Protein AF-A0A2K3JYM2-F1 (afdb_monomer_lite)

Sequence (148 aa):
MRKIATVHVLSTQRIEIMLKHMMESEVEIAMKAINVMFRTVLGKRFDGDDEENQRVRKSLRDLFDLTSSFVICDTLSYLRWLDLDGKEKEMKKTAKELDEFVSGLLDQHKHHRNFDGELDFMDILISTVDDHDLDGRDSETAIKATCL

Organism: Trifolium pratense (NCBI:txid57577)

Structure (mmCIF, N/CA/C/O backbone):
data_AF-A0A2K3JYM2-F1
#
_entry.id   AF-A0A2K3JYM2-F1
#
loop_
_atom_site.group_PDB
_atom_site.id
_atom_site.type_symbol
_atom_site.label_atom_id
_atom_site.label_alt_id
_atom_site.label_comp_id
_atom_site.label_asym_id
_atom_site.label_entity_id
_atom_site.label_seq_id
_atom_site.pdbx_PDB_ins_code
_atom_site.Cartn_x
_atom_site.Cartn_y
_atom_site.Cartn_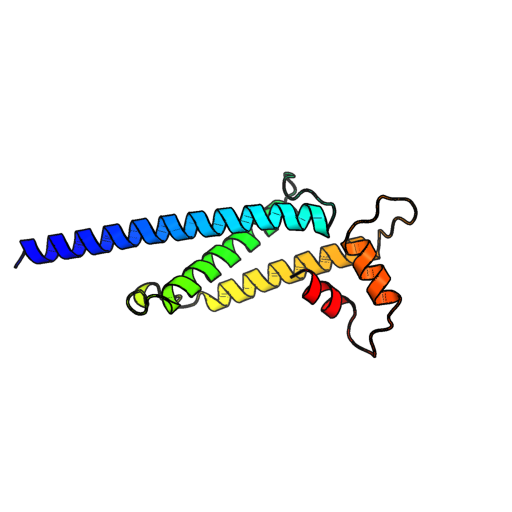z
_atom_site.occupancy
_atom_site.B_iso_or_equiv
_atom_site.auth_seq_id
_atom_site.auth_comp_id
_atom_site.auth_asym_id
_atom_site.auth_atom_id
_atom_site.pdbx_PDB_model_num
ATOM 1 N N . MET A 1 1 ? -27.674 -9.757 40.459 1.00 56.34 1 MET A N 1
ATOM 2 C CA . MET A 1 1 ? -27.714 -8.982 39.198 1.00 56.34 1 MET A CA 1
ATOM 3 C C . MET A 1 1 ? -26.488 -8.081 39.010 1.00 56.34 1 MET A C 1
ATOM 5 O O . MET A 1 1 ? -25.701 -8.390 38.131 1.00 56.34 1 MET A O 1
ATOM 9 N N . ARG A 1 2 ? -26.228 -7.052 39.841 1.00 60.25 2 ARG A N 1
ATOM 10 C CA . ARG A 1 2 ? -25.108 -6.096 39.612 1.00 60.25 2 ARG A CA 1
ATOM 11 C C . ARG A 1 2 ? -23.701 -6.717 39.498 1.00 60.25 2 ARG A C 1
ATOM 13 O O . ARG A 1 2 ? -22.950 -6.324 38.622 1.00 60.25 2 ARG A O 1
ATOM 20 N N . LYS A 1 3 ? -23.361 -7.719 40.320 1.00 58.84 3 LYS A N 1
ATOM 21 C CA . LYS A 1 3 ? -22.018 -8.341 40.316 1.00 58.84 3 LYS A CA 1
ATOM 22 C C . LYS A 1 3 ? -21.698 -9.143 39.043 1.00 58.84 3 LYS A C 1
ATOM 24 O O . LYS A 1 3 ? -20.543 -9.209 38.652 1.00 58.84 3 LYS A O 1
ATOM 29 N N . ILE A 1 4 ? -22.709 -9.728 38.398 1.00 63.47 4 ILE A N 1
ATOM 30 C CA . ILE A 1 4 ? -22.532 -10.551 37.188 1.00 63.47 4 ILE A CA 1
ATOM 31 C C . ILE A 1 4 ? -22.241 -9.655 35.976 1.00 63.47 4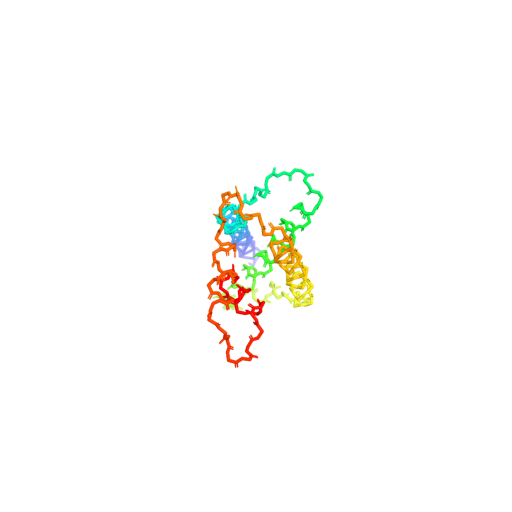 ILE A C 1
ATOM 33 O O . ILE A 1 4 ? -21.338 -9.950 35.201 1.00 63.47 4 ILE A O 1
ATOM 37 N N . ALA A 1 5 ? -22.933 -8.515 35.869 1.00 65.81 5 ALA A N 1
ATOM 38 C CA . ALA A 1 5 ? -22.690 -7.533 34.813 1.00 65.81 5 ALA A CA 1
ATOM 39 C C . ALA A 1 5 ? -21.262 -6.960 34.874 1.00 65.81 5 ALA A C 1
ATOM 41 O O . ALA A 1 5 ? -20.599 -6.860 33.848 1.00 65.81 5 ALA A O 1
ATOM 42 N N . THR A 1 6 ? -20.751 -6.650 36.071 1.00 64.19 6 THR A N 1
ATOM 43 C CA . THR A 1 6 ? -19.385 -6.122 36.235 1.00 64.19 6 THR A CA 1
ATOM 44 C C . THR A 1 6 ? -18.311 -7.128 35.813 1.00 64.19 6 THR A C 1
ATOM 46 O O . THR A 1 6 ? -17.336 -6.738 35.181 1.00 64.19 6 THR A O 1
ATOM 49 N N . VAL A 1 7 ? -18.489 -8.422 36.107 1.00 66.62 7 VAL A N 1
ATOM 50 C CA . VAL A 1 7 ? -17.544 -9.472 35.681 1.00 66.62 7 VAL A CA 1
ATOM 51 C C . VAL A 1 7 ? -17.528 -9.618 34.159 1.00 66.62 7 VAL A C 1
ATOM 53 O O . VAL A 1 7 ? -16.452 -9.690 33.575 1.00 66.62 7 VAL A O 1
ATOM 56 N N . HIS A 1 8 ? -18.700 -9.585 33.520 1.00 63.41 8 HIS A N 1
ATOM 57 C CA . HIS A 1 8 ? -18.815 -9.672 32.062 1.00 63.41 8 HIS A CA 1
ATOM 58 C C . HIS A 1 8 ? -18.159 -8.475 31.356 1.00 63.41 8 HIS A C 1
ATOM 60 O O . HIS A 1 8 ? -17.430 -8.647 30.382 1.00 63.41 8 HIS A O 1
ATOM 66 N N . VAL A 1 9 ? -18.360 -7.262 31.881 1.00 70.00 9 VAL A N 1
ATOM 67 C CA . VAL A 1 9 ? -17.729 -6.041 31.351 1.00 70.00 9 VAL A CA 1
ATOM 68 C C . VAL A 1 9 ? -16.204 -6.116 31.466 1.00 70.00 9 VAL A C 1
ATOM 70 O O . VAL A 1 9 ? -15.503 -5.836 30.498 1.00 70.00 9 VAL A O 1
ATOM 73 N N . LEU A 1 10 ? -15.680 -6.565 32.611 1.00 68.31 10 LEU A N 1
ATOM 74 C CA . LEU A 1 10 ? -14.235 -6.706 32.819 1.00 68.31 10 LEU A CA 1
ATOM 75 C C . LEU A 1 10 ? -13.604 -7.770 31.909 1.00 68.31 10 LEU A C 1
ATOM 77 O O . LEU A 1 10 ? -12.467 -7.593 31.473 1.00 68.31 10 LEU A O 1
ATOM 81 N N . SER A 1 11 ? -14.313 -8.864 31.603 1.00 72.75 11 SER A N 1
ATOM 82 C CA . SER A 1 11 ? -13.824 -9.861 30.644 1.00 72.75 11 SER A CA 1
ATOM 83 C C . SER A 1 11 ? -13.800 -9.325 29.216 1.00 72.75 11 SER A C 1
ATOM 85 O O . SER A 1 11 ? -12.806 -9.522 28.522 1.00 72.75 11 SER A O 1
ATOM 87 N N . THR A 1 12 ? -14.836 -8.596 28.795 1.00 71.50 12 THR A N 1
ATOM 88 C CA . THR A 1 12 ? -14.888 -8.008 27.450 1.00 71.50 12 THR A CA 1
ATOM 89 C C . THR A 1 12 ? -13.791 -6.963 27.264 1.00 71.50 12 THR A C 1
ATOM 91 O O . THR A 1 12 ? -13.067 -7.009 26.276 1.00 71.50 12 THR A O 1
ATOM 94 N N . GLN A 1 13 ? -13.584 -6.094 28.257 1.00 76.44 13 GLN A N 1
ATOM 95 C CA . GLN A 1 13 ? -12.553 -5.056 28.206 1.00 76.44 13 GLN A CA 1
ATOM 96 C C . GLN A 1 13 ? -11.130 -5.641 28.145 1.00 76.44 13 GLN A C 1
ATOM 98 O O . GLN A 1 13 ? -10.257 -5.102 27.472 1.00 76.44 13 GLN A O 1
ATOM 103 N N . ARG A 1 14 ? -10.880 -6.774 28.817 1.00 80.06 14 ARG A N 1
ATOM 104 C CA . ARG A 1 14 ? -9.590 -7.481 28.729 1.00 80.06 14 ARG A CA 1
ATOM 105 C C . ARG A 1 14 ? -9.345 -8.084 27.349 1.00 80.06 14 ARG A C 1
ATOM 107 O O . ARG A 1 14 ? -8.224 -8.006 26.858 1.00 80.06 14 ARG A O 1
ATOM 114 N N . ILE A 1 15 ? -10.377 -8.672 26.747 1.00 77.44 15 ILE A N 1
ATOM 115 C CA . ILE A 1 15 ? -10.301 -9.227 25.390 1.00 77.44 15 ILE A CA 1
ATOM 116 C C . ILE A 1 15 ? -10.018 -8.103 24.385 1.00 77.44 15 ILE A C 1
ATOM 118 O O . ILE A 1 15 ? -9.132 -8.249 23.553 1.00 77.44 15 ILE A O 1
ATOM 122 N N . GLU A 1 16 ? -10.689 -6.959 24.514 1.00 74.44 16 GLU A N 1
ATOM 123 C CA . GLU A 1 16 ? -10.483 -5.791 23.648 1.00 74.44 16 GLU A CA 1
ATOM 124 C C . GLU A 1 16 ? -9.048 -5.244 23.725 1.00 74.44 16 GLU A C 1
ATOM 126 O O . GLU A 1 16 ? -8.408 -5.031 22.696 1.00 74.44 16 GLU A O 1
ATOM 131 N N . ILE A 1 17 ? -8.498 -5.091 24.936 1.00 80.06 17 ILE A N 1
ATOM 132 C CA . ILE A 1 17 ? -7.110 -4.636 25.130 1.00 80.06 17 ILE A CA 1
ATOM 133 C C . ILE A 1 17 ? -6.112 -5.626 24.513 1.00 80.06 17 ILE A C 1
ATOM 135 O O . ILE A 1 17 ? -5.152 -5.210 23.865 1.00 80.06 17 ILE A O 1
ATOM 139 N N . MET A 1 18 ? -6.333 -6.930 24.698 1.00 81.75 18 MET A N 1
ATOM 140 C CA . MET A 1 18 ? -5.454 -7.965 24.154 1.00 81.75 18 MET A CA 1
ATOM 141 C C . MET A 1 18 ? -5.484 -7.986 22.622 1.00 81.75 18 MET A C 1
ATOM 143 O O . MET A 1 18 ? -4.431 -8.082 21.997 1.00 81.75 18 MET A O 1
ATOM 147 N N . LEU A 1 19 ? -6.668 -7.840 22.020 1.00 76.56 19 LEU A N 1
ATOM 148 C CA . LEU A 1 19 ? -6.827 -7.768 20.567 1.00 76.56 19 LEU A CA 1
ATOM 149 C C . LEU A 1 19 ? -6.164 -6.522 19.985 1.00 76.56 19 LEU A C 1
ATOM 151 O O . LEU A 1 19 ? -5.454 -6.629 18.992 1.00 76.56 19 LEU A O 1
ATOM 155 N N . LYS A 1 20 ? -6.321 -5.362 20.633 1.00 77.56 20 LYS A N 1
ATOM 156 C CA . LYS A 1 20 ? -5.663 -4.128 20.196 1.00 77.56 20 LYS A CA 1
ATOM 157 C C . LYS A 1 20 ? -4.139 -4.266 20.201 1.00 77.56 20 LYS A C 1
ATOM 159 O O . LYS A 1 20 ? -3.488 -3.915 19.225 1.00 77.56 20 LYS A O 1
ATOM 164 N N . HIS A 1 21 ? -3.576 -4.832 21.266 1.00 78.44 21 HIS A N 1
ATOM 165 C CA . HIS A 1 21 ? -2.134 -5.068 21.352 1.00 78.44 21 HIS A CA 1
ATOM 166 C C . HIS A 1 21 ? -1.651 -6.091 20.310 1.00 78.44 21 HIS A C 1
ATOM 168 O O . HIS A 1 21 ? -0.545 -5.978 19.781 1.00 78.44 21 HIS A O 1
ATOM 174 N N . MET A 1 22 ? -2.466 -7.106 20.012 1.00 78.12 22 MET A N 1
ATOM 175 C CA . MET A 1 22 ? -2.161 -8.091 18.977 1.00 78.12 22 MET A CA 1
ATOM 176 C C . MET A 1 22 ? -2.120 -7.429 17.593 1.00 78.12 22 MET A C 1
ATOM 178 O O . MET A 1 22 ? -1.116 -7.569 16.899 1.00 78.12 22 MET A O 1
ATOM 182 N N . MET A 1 23 ? -3.126 -6.614 17.257 1.00 80.00 23 MET A N 1
ATOM 183 C CA . MET A 1 23 ? -3.160 -5.820 16.021 1.00 80.00 23 MET A CA 1
ATOM 184 C C . MET A 1 23 ? -1.945 -4.907 15.880 1.00 80.00 23 MET A C 1
ATOM 186 O O . MET A 1 23 ? -1.270 -4.931 14.856 1.00 80.00 23 MET A O 1
ATOM 190 N N . GLU A 1 24 ? -1.633 -4.132 16.923 1.00 80.44 24 GLU A N 1
ATOM 191 C CA . GLU A 1 24 ? -0.482 -3.221 16.917 1.00 80.44 24 GLU A CA 1
ATOM 192 C C . GLU A 1 24 ? 0.825 -3.983 16.641 1.00 80.44 24 GLU A C 1
ATOM 194 O O . GLU A 1 24 ? 1.653 -3.533 15.846 1.00 80.44 24 GLU A O 1
ATOM 199 N N . SER A 1 25 ? 0.989 -5.174 17.230 1.00 82.38 25 SER A N 1
ATOM 200 C CA . SER A 1 25 ? 2.169 -6.009 16.995 1.00 82.38 25 SER A CA 1
ATOM 201 C C . SER A 1 25 ? 2.241 -6.591 15.577 1.00 82.38 25 SER A C 1
ATOM 203 O O . SER A 1 25 ? 3.325 -6.621 14.993 1.00 82.38 25 SER A O 1
ATOM 205 N N . GLU A 1 26 ? 1.113 -7.006 14.990 1.00 81.06 26 GLU A N 1
ATOM 206 C CA . GLU A 1 26 ? 1.055 -7.490 13.603 1.00 81.06 26 GLU A CA 1
ATOM 207 C C . GLU A 1 26 ? 1.425 -6.381 12.614 1.00 81.06 26 GLU A C 1
ATOM 209 O O . GLU A 1 26 ? 2.242 -6.590 11.713 1.00 81.06 26 GLU A O 1
ATOM 214 N N . VAL A 1 27 ? 0.893 -5.177 12.829 1.00 84.25 27 VAL A N 1
ATOM 215 C CA . VAL A 1 27 ? 1.176 -3.999 12.00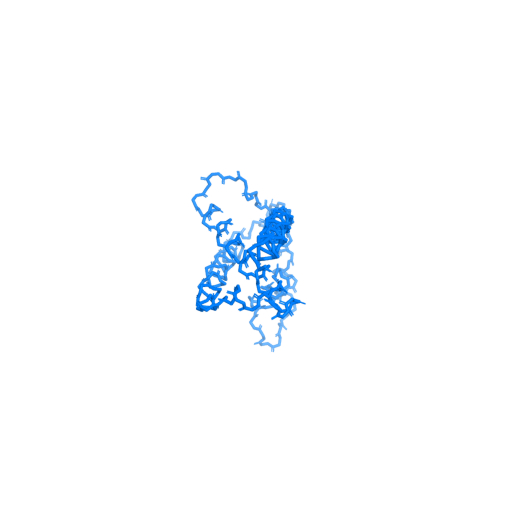1 1.00 84.25 27 VAL A CA 1
ATOM 216 C C . VAL A 1 27 ? 2.650 -3.608 12.102 1.00 84.25 27 VAL A C 1
ATOM 218 O O . VAL A 1 27 ? 3.284 -3.314 11.088 1.00 84.25 27 VAL A O 1
ATOM 221 N N . GLU A 1 28 ? 3.251 -3.646 13.295 1.00 85.25 28 GLU A N 1
ATOM 222 C CA . GLU A 1 28 ? 4.692 -3.411 13.438 1.00 85.25 28 GLU A CA 1
ATOM 223 C C . GLU A 1 28 ? 5.547 -4.430 12.677 1.00 85.25 28 GLU A C 1
ATOM 225 O O . GLU A 1 28 ? 6.550 -4.053 12.058 1.00 85.25 28 GLU A O 1
ATOM 230 N N . ILE A 1 29 ? 5.179 -5.714 12.730 1.00 86.44 29 ILE A N 1
ATOM 231 C CA . ILE A 1 29 ? 5.886 -6.779 12.010 1.00 86.44 29 ILE A CA 1
ATOM 232 C C . ILE A 1 29 ? 5.782 -6.544 10.498 1.00 86.44 29 ILE A C 1
ATOM 234 O O . ILE A 1 29 ? 6.807 -6.572 9.811 1.00 86.44 29 ILE A O 1
ATOM 238 N N . ALA A 1 30 ? 4.587 -6.235 9.988 1.00 85.38 30 ALA A N 1
ATOM 239 C CA . ALA A 1 30 ? 4.364 -5.933 8.575 1.00 85.38 30 ALA A CA 1
ATOM 240 C C . ALA A 1 30 ? 5.185 -4.720 8.104 1.00 85.38 30 ALA A C 1
ATOM 242 O O . ALA A 1 30 ? 5.877 -4.789 7.086 1.00 85.38 30 ALA A O 1
ATOM 243 N N . MET A 1 31 ? 5.210 -3.636 8.888 1.00 83.19 31 MET A N 1
ATOM 244 C CA . MET A 1 31 ? 6.002 -2.442 8.569 1.00 83.19 31 MET A CA 1
ATOM 245 C C . MET A 1 31 ? 7.510 -2.724 8.527 1.00 83.19 31 MET A C 1
ATOM 247 O O . MET A 1 31 ? 8.228 -2.159 7.699 1.00 83.19 31 MET A O 1
ATOM 251 N N . LYS A 1 32 ? 8.017 -3.611 9.394 1.00 85.56 32 LYS A N 1
ATOM 252 C CA . LYS A 1 32 ? 9.422 -4.049 9.353 1.00 85.56 32 LYS A CA 1
ATOM 253 C C . LYS A 1 32 ? 9.720 -4.870 8.099 1.00 85.56 32 LYS A C 1
ATOM 255 O O . LYS A 1 32 ? 10.739 -4.616 7.461 1.00 85.56 32 LYS A O 1
ATOM 260 N N . ALA A 1 33 ? 8.841 -5.803 7.731 1.00 85.44 33 ALA A N 1
ATOM 261 C CA . ALA A 1 33 ? 8.986 -6.603 6.514 1.00 85.44 33 ALA A CA 1
ATOM 262 C C . ALA A 1 33 ? 9.015 -5.715 5.261 1.00 85.44 33 ALA A C 1
ATOM 264 O O . ALA A 1 33 ? 9.892 -5.863 4.417 1.00 85.44 33 ALA A O 1
ATOM 265 N N . ILE A 1 34 ? 8.136 -4.717 5.199 1.00 81.31 34 ILE A N 1
ATOM 266 C CA . ILE A 1 34 ? 8.097 -3.721 4.126 1.00 81.31 34 ILE A CA 1
ATOM 267 C C . ILE A 1 34 ? 9.390 -2.931 4.024 1.00 81.31 34 ILE A C 1
ATOM 269 O O . ILE A 1 34 ? 9.925 -2.808 2.931 1.00 81.31 34 ILE A O 1
ATOM 273 N N . ASN A 1 35 ? 9.935 -2.432 5.136 1.00 80.88 35 ASN A N 1
ATOM 274 C CA . ASN A 1 35 ? 11.207 -1.706 5.086 1.00 80.88 35 ASN A CA 1
ATOM 275 C C . ASN A 1 35 ? 12.330 -2.569 4.477 1.00 80.88 35 ASN A C 1
ATOM 277 O O . ASN A 1 35 ? 13.190 -2.046 3.768 1.00 80.88 35 ASN A O 1
ATOM 281 N N . VAL A 1 36 ? 12.330 -3.882 4.750 1.00 82.56 36 VAL A N 1
ATOM 282 C CA . VAL A 1 36 ? 13.274 -4.828 4.136 1.00 82.56 36 VAL A CA 1
ATOM 283 C C . VAL A 1 36 ? 12.973 -5.003 2.649 1.00 82.56 36 VAL A C 1
ATOM 285 O O . VAL A 1 36 ? 13.887 -4.850 1.846 1.00 82.56 36 VAL A O 1
ATOM 288 N N . MET A 1 37 ? 11.712 -5.244 2.271 1.00 76.50 37 MET A N 1
ATOM 289 C CA . MET A 1 37 ? 11.309 -5.389 0.867 1.00 76.50 37 MET A CA 1
ATOM 290 C C . MET A 1 37 ? 11.660 -4.154 0.043 1.00 76.50 37 MET A C 1
ATOM 292 O O . MET A 1 37 ? 12.273 -4.297 -1.002 1.00 76.50 37 MET A O 1
ATOM 296 N N . PHE A 1 38 ? 11.375 -2.946 0.526 1.00 73.50 38 PHE A N 1
ATOM 297 C CA . PHE A 1 38 ? 11.745 -1.702 -0.152 1.00 73.50 38 PHE A CA 1
ATOM 298 C C . PHE A 1 38 ? 13.250 -1.604 -0.396 1.00 73.50 38 PHE A C 1
ATOM 300 O O . PHE A 1 38 ? 13.686 -1.246 -1.486 1.00 73.50 38 PHE A O 1
ATOM 307 N N . ARG A 1 39 ? 14.054 -1.985 0.599 1.00 74.44 39 ARG A N 1
ATOM 308 C CA . ARG A 1 39 ? 15.511 -1.968 0.479 1.00 74.44 39 ARG A CA 1
ATOM 309 C C . ARG A 1 39 ? 16.033 -3.010 -0.513 1.00 74.44 39 ARG A C 1
ATOM 311 O O . ARG A 1 39 ? 17.041 -2.756 -1.159 1.00 74.44 39 ARG A O 1
ATOM 318 N N . THR A 1 40 ? 15.385 -4.169 -0.603 1.00 71.12 40 THR A N 1
ATOM 319 C CA . THR A 1 40 ? 15.774 -5.252 -1.518 1.00 71.12 40 THR A CA 1
ATOM 320 C C . THR A 1 40 ? 15.262 -5.027 -2.940 1.00 71.12 40 THR A C 1
ATOM 322 O O . THR A 1 40 ? 15.987 -5.298 -3.889 1.00 71.12 40 THR A O 1
ATOM 325 N N . VAL A 1 41 ? 14.028 -4.543 -3.088 1.00 69.00 41 VAL A N 1
ATOM 326 C CA . VAL A 1 41 ? 13.342 -4.410 -4.377 1.00 69.00 41 VAL A CA 1
ATOM 327 C C . VAL A 1 41 ? 13.738 -3.123 -5.090 1.00 69.00 41 VAL A C 1
ATOM 329 O O . VAL A 1 41 ? 14.003 -3.159 -6.282 1.00 69.00 41 VAL A O 1
ATOM 332 N N . LEU A 1 42 ? 13.796 -2.004 -4.363 1.00 67.44 42 LEU A N 1
ATOM 333 C CA . LEU A 1 42 ? 13.937 -0.659 -4.938 1.00 67.44 42 LEU A CA 1
ATOM 334 C C . LEU A 1 42 ? 15.298 -0.016 -4.651 1.00 67.44 42 LEU A C 1
ATOM 336 O O . LEU A 1 42 ? 15.453 1.185 -4.852 1.00 67.44 42 LEU A O 1
ATOM 340 N N . GLY A 1 43 ? 16.212 -0.737 -3.988 1.00 64.69 43 GLY A N 1
ATOM 341 C CA . GLY A 1 43 ? 17.522 -0.226 -3.556 1.00 64.69 43 GLY A CA 1
ATOM 342 C C . GLY A 1 43 ? 17.484 0.949 -2.558 1.00 64.69 43 GLY A C 1
ATOM 343 O O . GLY A 1 43 ? 18.514 1.338 -2.001 1.00 64.69 43 GLY A O 1
ATOM 344 N N . LYS A 1 44 ? 16.305 1.520 -2.276 1.00 65.81 44 LYS A N 1
ATOM 345 C CA . LYS A 1 44 ? 16.113 2.727 -1.467 1.00 65.81 44 LYS A CA 1
ATOM 346 C C . LYS A 1 44 ? 15.859 2.392 -0.001 1.00 65.81 44 LYS A C 1
ATOM 348 O O . LYS A 1 44 ? 15.119 1.476 0.357 1.00 65.81 44 LYS A O 1
ATOM 353 N N . ARG A 1 45 ? 16.456 3.188 0.892 1.00 61.38 45 ARG A N 1
ATOM 354 C CA . ARG A 1 45 ? 16.170 3.116 2.330 1.00 61.38 45 ARG A CA 1
ATOM 355 C C . ARG A 1 45 ? 14.900 3.899 2.637 1.00 61.38 45 ARG A C 1
ATOM 357 O O . ARG A 1 45 ? 14.888 5.117 2.525 1.00 61.38 45 ARG A O 1
ATOM 364 N N . PHE A 1 46 ? 13.896 3.203 3.156 1.00 58.53 46 PHE A N 1
ATOM 365 C CA . PHE A 1 46 ? 12.649 3.782 3.670 1.00 58.53 46 PHE A CA 1
ATOM 366 C C . PHE A 1 46 ? 12.810 4.566 4.991 1.00 58.53 46 PHE A C 1
ATOM 368 O O . PHE A 1 46 ? 11.828 4.871 5.660 1.00 58.53 46 PHE A O 1
ATOM 375 N N . ASP A 1 47 ? 14.052 4.831 5.407 1.00 57.56 47 ASP A N 1
ATOM 376 C CA . ASP A 1 47 ? 14.416 5.386 6.717 1.00 57.56 47 ASP A CA 1
ATOM 377 C C . ASP A 1 47 ? 14.930 6.833 6.657 1.00 57.56 47 ASP A C 1
ATOM 379 O O . ASP A 1 47 ? 15.406 7.370 7.652 1.00 57.56 47 ASP A O 1
ATOM 383 N N . GLY A 1 48 ? 14.871 7.461 5.479 1.00 58.53 48 GLY A N 1
ATOM 384 C CA . GLY A 1 48 ? 15.172 8.884 5.327 1.00 58.53 48 GLY A CA 1
ATOM 385 C C . GLY A 1 48 ? 13.995 9.761 5.754 1.00 58.53 48 GLY A C 1
ATOM 386 O O . GLY A 1 48 ? 12.843 9.367 5.578 1.00 58.53 48 GLY A O 1
ATOM 387 N N . ASP A 1 49 ? 14.286 10.967 6.247 1.00 60.50 49 ASP A N 1
ATOM 388 C CA . ASP A 1 49 ? 13.300 12.003 6.613 1.00 60.50 49 ASP A CA 1
ATOM 389 C C . ASP A 1 49 ? 12.696 12.712 5.384 1.00 60.50 49 ASP A C 1
ATOM 391 O O . ASP A 1 49 ? 12.414 13.906 5.390 1.00 60.50 49 ASP A O 1
ATOM 395 N N . ASP A 1 50 ? 12.562 11.970 4.287 1.00 73.62 50 ASP A N 1
ATOM 396 C CA . ASP A 1 50 ? 11.967 12.458 3.053 1.00 73.62 50 ASP A CA 1
ATOM 397 C C . ASP A 1 50 ? 10.447 12.526 3.237 1.00 73.62 50 ASP A C 1
ATOM 399 O O . ASP A 1 50 ? 9.825 11.554 3.689 1.00 73.62 50 ASP A O 1
ATOM 403 N N . GLU A 1 51 ? 9.838 13.665 2.905 1.00 75.62 51 GLU A N 1
ATOM 404 C CA . GLU A 1 51 ? 8.396 13.884 3.074 1.00 75.62 51 GLU A CA 1
ATOM 405 C C . GLU A 1 51 ? 7.580 12.825 2.313 1.00 75.62 51 GLU A C 1
ATOM 407 O O . GLU A 1 51 ? 6.531 12.374 2.786 1.00 75.62 51 GLU A O 1
ATOM 412 N N . GLU A 1 52 ? 8.100 12.362 1.172 1.00 72.94 52 GLU A N 1
ATOM 413 C CA . GLU A 1 52 ? 7.504 11.293 0.373 1.00 72.94 52 GLU A CA 1
ATOM 414 C C . GLU A 1 52 ? 7.533 9.943 1.111 1.00 72.94 52 GLU A C 1
ATOM 416 O O . GLU A 1 52 ? 6.498 9.287 1.246 1.00 72.94 52 GLU A O 1
ATOM 421 N N . ASN A 1 53 ? 8.672 9.562 1.702 1.00 73.50 53 ASN A N 1
ATOM 422 C CA . ASN A 1 53 ? 8.795 8.318 2.471 1.00 73.50 53 ASN A CA 1
ATOM 423 C C . ASN A 1 53 ? 7.898 8.316 3.714 1.00 73.50 53 ASN A C 1
ATOM 425 O O . ASN A 1 53 ? 7.297 7.291 4.044 1.00 73.50 53 ASN A O 1
ATOM 429 N N . GLN A 1 54 ? 7.774 9.455 4.402 1.00 79.38 54 GLN A N 1
ATOM 430 C CA . GLN A 1 54 ? 6.876 9.593 5.552 1.00 79.38 54 GLN A CA 1
ATOM 431 C C . GLN A 1 54 ? 5.411 9.421 5.143 1.00 79.38 54 GLN A C 1
ATOM 433 O O . GLN A 1 54 ? 4.655 8.713 5.817 1.00 79.38 54 GLN A O 1
ATOM 438 N N . ARG A 1 55 ? 5.011 10.019 4.012 1.00 80.19 55 ARG A N 1
ATOM 439 C CA . ARG A 1 55 ? 3.657 9.868 3.472 1.00 80.19 55 ARG A CA 1
ATOM 440 C C . ARG A 1 55 ? 3.353 8.407 3.155 1.00 80.19 55 ARG A C 1
ATOM 442 O O . ARG A 1 55 ? 2.311 7.912 3.569 1.00 80.19 55 ARG A O 1
ATOM 449 N N . VAL A 1 56 ? 4.273 7.696 2.510 1.00 76.94 56 VAL A N 1
ATOM 450 C CA . VAL A 1 56 ? 4.044 6.293 2.139 1.00 76.94 56 VAL A CA 1
ATOM 451 C C . VAL A 1 56 ? 4.092 5.370 3.353 1.00 76.94 56 VAL A C 1
ATOM 453 O O . VAL A 1 56 ? 3.252 4.480 3.463 1.00 76.94 56 VAL A O 1
ATOM 456 N N . ARG A 1 57 ? 5.004 5.590 4.314 1.00 80.25 57 ARG A N 1
ATOM 457 C CA . ARG A 1 57 ? 4.996 4.869 5.604 1.00 80.25 57 ARG A CA 1
ATOM 458 C C . ARG A 1 57 ? 3.644 4.981 6.291 1.00 80.25 57 ARG A C 1
ATOM 460 O O . ARG A 1 57 ? 3.161 3.992 6.841 1.00 80.25 57 ARG A O 1
ATOM 467 N N . LYS A 1 58 ? 3.053 6.175 6.260 1.00 85.31 58 LYS A N 1
ATOM 468 C CA . LYS A 1 58 ? 1.726 6.421 6.809 1.00 85.31 58 LYS A CA 1
ATOM 469 C C . LYS A 1 58 ? 0.649 5.671 6.026 1.00 85.31 58 LYS A C 1
ATOM 471 O O . LYS A 1 58 ? -0.093 4.923 6.647 1.00 85.31 58 LYS A O 1
ATOM 476 N N . SER A 1 59 ? 0.611 5.786 4.698 1.00 83.06 59 SER A N 1
ATOM 477 C CA . SER A 1 59 ? -0.375 5.065 3.880 1.00 83.06 59 SER A CA 1
ATOM 478 C C . SER A 1 59 ? -0.254 3.541 4.057 1.00 83.06 59 SER A C 1
ATOM 480 O O . SER A 1 59 ? -1.256 2.858 4.225 1.00 83.06 59 SER A O 1
ATOM 482 N N . LEU A 1 60 ? 0.957 2.981 4.124 1.00 82.62 60 LEU A N 1
ATOM 483 C CA . LEU A 1 60 ? 1.151 1.552 4.396 1.00 82.62 60 LEU A CA 1
ATOM 484 C C . LEU A 1 60 ? 0.645 1.163 5.784 1.00 82.62 60 LEU A C 1
ATOM 486 O O . LEU A 1 60 ? -0.095 0.192 5.907 1.00 82.62 60 LEU A O 1
ATOM 490 N N . ARG A 1 61 ? 0.981 1.935 6.821 1.00 85.69 61 ARG A N 1
ATOM 491 C CA . ARG A 1 61 ? 0.468 1.693 8.173 1.00 85.69 61 ARG A CA 1
ATOM 492 C C . ARG A 1 61 ? -1.059 1.713 8.206 1.00 85.69 61 ARG A C 1
ATOM 494 O O . ARG A 1 61 ? -1.647 0.759 8.703 1.00 85.69 61 ARG A O 1
ATOM 501 N N . ASP A 1 62 ? -1.673 2.728 7.604 1.00 84.88 62 ASP A N 1
ATOM 502 C CA . ASP A 1 62 ? -3.128 2.849 7.519 1.00 84.88 62 ASP A CA 1
ATOM 503 C C . ASP A 1 62 ? -3.732 1.627 6.792 1.00 84.88 62 ASP A C 1
ATOM 505 O O . ASP A 1 62 ? -4.742 1.082 7.232 1.00 84.88 62 ASP A O 1
ATOM 509 N N . LEU A 1 63 ? -3.092 1.120 5.728 1.00 82.31 63 LEU A N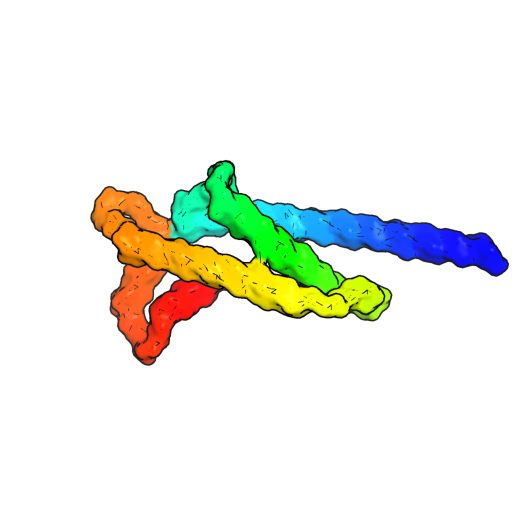 1
ATOM 510 C CA . LEU A 1 63 ? -3.537 -0.082 5.010 1.00 82.31 63 LEU A CA 1
ATOM 511 C C . LEU A 1 63 ? -3.490 -1.345 5.888 1.00 82.31 63 LEU A C 1
ATOM 513 O O . LEU A 1 63 ? -4.440 -2.133 5.872 1.00 82.31 63 LEU A O 1
ATOM 517 N N . PHE A 1 64 ? -2.416 -1.550 6.656 1.00 80.94 64 PHE A N 1
ATOM 518 C CA . PHE A 1 64 ? -2.291 -2.709 7.553 1.00 80.94 64 PHE A CA 1
ATOM 519 C C . PHE A 1 64 ? -3.197 -2.606 8.775 1.00 80.94 64 PHE A C 1
ATOM 521 O O . PHE A 1 64 ? -3.763 -3.618 9.186 1.00 80.94 64 PHE A O 1
ATOM 528 N N . ASP A 1 65 ? -3.398 -1.411 9.326 1.00 81.44 65 ASP A N 1
ATOM 529 C CA . ASP A 1 65 ? -4.357 -1.183 10.410 1.00 81.44 65 ASP A CA 1
ATOM 530 C C . ASP A 1 65 ? -5.786 -1.511 9.945 1.00 81.44 65 ASP A C 1
ATOM 532 O O . ASP A 1 65 ? -6.555 -2.167 10.652 1.00 81.44 65 ASP A O 1
ATOM 536 N N . LEU A 1 66 ? -6.138 -1.118 8.716 1.00 76.62 66 LEU A N 1
ATOM 537 C CA . LEU A 1 66 ? -7.429 -1.437 8.106 1.00 76.62 66 LEU A CA 1
ATOM 538 C C . LEU A 1 66 ? -7.583 -2.939 7.828 1.00 76.62 66 LEU A C 1
ATOM 540 O O . LEU A 1 66 ? -8.613 -3.524 8.165 1.00 76.62 66 LEU A O 1
ATOM 544 N N . THR A 1 67 ? -6.556 -3.572 7.258 1.00 75.00 67 THR A N 1
ATOM 545 C CA . THR A 1 67 ? -6.583 -4.994 6.879 1.00 75.00 67 THR A CA 1
ATOM 546 C C . THR A 1 67 ? -6.579 -5.912 8.102 1.00 75.00 67 THR A C 1
ATOM 548 O O . THR A 1 67 ? -7.363 -6.854 8.157 1.00 75.00 67 THR A O 1
ATOM 551 N N . SER A 1 68 ? -5.762 -5.626 9.119 1.00 73.31 68 SER A N 1
ATOM 552 C CA . SER A 1 68 ? -5.736 -6.399 10.373 1.00 73.31 68 SER A CA 1
ATOM 553 C C . SER A 1 68 ? -7.060 -6.280 11.131 1.00 73.31 68 SER A C 1
ATOM 555 O O . SER A 1 68 ? -7.614 -7.283 11.585 1.00 73.31 68 SER A O 1
ATOM 557 N N . SER A 1 69 ? -7.638 -5.073 11.180 1.00 70.56 69 SER A N 1
ATOM 558 C CA . SER A 1 69 ? -8.976 -4.851 11.733 1.00 70.56 69 SER A CA 1
ATOM 559 C C . SER A 1 69 ? -10.039 -5.661 10.985 1.00 70.56 69 SER A C 1
ATOM 561 O O . SER A 1 69 ? -10.944 -6.194 11.625 1.00 70.56 69 SER A O 1
ATOM 563 N N . PHE A 1 70 ? -9.934 -5.764 9.656 1.00 68.06 70 PHE A N 1
ATOM 564 C CA . PHE A 1 70 ? -10.843 -6.551 8.821 1.00 68.06 70 PHE A CA 1
ATOM 565 C C . PHE A 1 70 ? -10.725 -8.055 9.095 1.00 68.06 70 PHE A C 1
ATOM 567 O O . PHE A 1 70 ? -11.722 -8.703 9.413 1.00 68.06 70 PHE A O 1
ATOM 574 N N . VAL A 1 71 ? -9.504 -8.598 9.086 1.00 69.06 71 VAL A N 1
ATOM 575 C CA . VAL A 1 71 ? -9.236 -10.027 9.336 1.00 69.06 71 VAL A CA 1
ATOM 576 C C . VAL A 1 71 ? -9.743 -10.474 10.712 1.00 69.06 71 VAL A C 1
ATOM 578 O O . VAL A 1 71 ? -10.293 -11.570 10.851 1.00 69.06 71 VAL A O 1
ATOM 581 N N . ILE A 1 72 ? -9.613 -9.629 11.738 1.00 66.88 72 ILE A N 1
ATOM 582 C CA . ILE A 1 72 ? -10.088 -9.942 13.093 1.00 66.88 72 ILE A CA 1
ATOM 583 C C . ILE A 1 72 ? -11.619 -9.948 13.175 1.00 66.88 72 ILE A C 1
ATOM 585 O O . ILE A 1 72 ? -12.178 -10.807 13.863 1.00 66.88 72 ILE A O 1
ATOM 589 N N . CYS A 1 73 ? -12.299 -9.043 12.464 1.00 66.50 73 CYS A N 1
ATOM 590 C CA . CYS A 1 73 ? -13.764 -9.028 12.394 1.00 66.50 73 CYS A CA 1
ATOM 591 C C . CYS A 1 73 ? -14.313 -10.284 11.701 1.00 66.50 73 CYS A C 1
ATOM 593 O O . CYS A 1 73 ? -15.273 -10.879 12.194 1.00 66.50 73 CYS A O 1
ATOM 595 N N . ASP A 1 74 ? -13.669 -10.723 10.615 1.00 68.38 74 ASP A N 1
ATOM 596 C CA . ASP A 1 74 ? -14.036 -11.949 9.894 1.00 68.38 74 ASP A CA 1
ATOM 597 C C . ASP A 1 74 ? -13.781 -13.212 10.730 1.00 68.38 74 ASP A C 1
ATOM 599 O O . ASP A 1 74 ? -14.601 -14.132 10.754 1.00 68.38 74 ASP A O 1
ATOM 603 N N . THR A 1 75 ? -12.665 -13.250 11.467 1.00 68.94 75 THR A N 1
ATOM 604 C CA . THR A 1 75 ? -12.288 -14.407 12.298 1.00 68.94 75 THR A CA 1
ATOM 605 C C . THR A 1 75 ? -13.178 -14.544 13.537 1.00 68.94 75 THR A C 1
ATOM 607 O O . THR A 1 75 ? -13.468 -15.657 13.981 1.00 68.94 75 THR A O 1
ATOM 610 N N . LEU A 1 76 ? -13.630 -13.428 14.116 1.00 68.38 76 LEU A N 1
ATOM 611 C CA . LEU A 1 76 ? -14.417 -13.405 15.347 1.00 68.38 76 LEU A CA 1
ATOM 612 C C . LEU A 1 76 ? -15.756 -12.714 15.097 1.00 68.38 76 LEU A C 1
ATOM 614 O O . LEU A 1 76 ? -15.924 -11.527 15.355 1.00 68.38 76 LEU A O 1
ATOM 618 N N . SER A 1 77 ? -16.760 -13.487 14.678 1.00 63.28 77 SER A N 1
ATOM 619 C CA . SER A 1 77 ? -18.076 -12.973 14.261 1.00 63.28 77 SER A CA 1
ATOM 620 C C . SER A 1 77 ? -18.826 -12.173 15.344 1.00 63.28 77 SER A C 1
ATOM 622 O O . SER A 1 77 ? -19.740 -11.411 15.035 1.00 63.28 77 SER A O 1
ATOM 624 N N . TYR A 1 78 ? -18.455 -12.319 16.623 1.00 61.31 78 TYR A N 1
ATOM 625 C CA . TYR A 1 78 ? -18.989 -11.525 17.740 1.00 61.31 78 TYR A CA 1
ATOM 626 C C . TYR A 1 78 ? -18.336 -10.139 17.882 1.00 61.31 78 TYR A C 1
ATOM 628 O O . TYR A 1 78 ? -18.863 -9.292 18.601 1.00 61.31 78 TYR A O 1
ATOM 636 N N . LEU A 1 79 ? -17.213 -9.894 17.203 1.00 62.59 79 LEU A N 1
ATOM 637 C CA . LEU A 1 79 ? -16.560 -8.590 17.064 1.00 62.59 79 LEU A CA 1
ATOM 638 C C . LEU A 1 79 ? -17.069 -7.819 15.851 1.00 62.59 79 LEU A C 1
ATOM 640 O O . LEU A 1 79 ? -16.516 -6.790 15.506 1.00 62.59 79 LEU A O 1
ATOM 644 N N . ARG A 1 80 ? -18.175 -8.238 15.241 1.00 61.00 80 ARG A N 1
ATOM 645 C CA . ARG A 1 80 ? -18.820 -7.471 14.177 1.00 61.00 80 ARG A CA 1
ATOM 646 C C . ARG A 1 80 ? -19.276 -6.071 14.623 1.00 61.00 80 ARG A C 1
ATOM 648 O O . ARG A 1 80 ? -19.576 -5.249 13.789 1.00 61.00 80 ARG A O 1
ATOM 655 N N . TRP A 1 81 ? -19.299 -5.735 15.917 1.00 59.28 81 TRP A N 1
ATOM 656 C CA . TRP A 1 81 ? -19.497 -4.343 16.372 1.00 59.28 81 TRP A CA 1
ATOM 657 C C . TRP A 1 81 ? -18.262 -3.447 16.169 1.00 59.28 81 TRP A C 1
ATOM 659 O O . TRP A 1 81 ? -18.388 -2.227 16.167 1.00 59.28 81 TRP A O 1
ATOM 669 N N . LEU A 1 82 ? -17.086 -4.054 15.988 1.00 59.66 82 LEU A N 1
ATOM 670 C CA . LEU A 1 82 ? -15.898 -3.417 15.428 1.00 59.66 82 LEU A CA 1
ATOM 671 C C . LEU A 1 82 ? -16.061 -3.196 13.908 1.00 59.66 82 LEU A C 1
ATOM 673 O O . LEU A 1 82 ? -15.102 -2.719 13.302 1.00 59.66 82 LEU A O 1
ATOM 677 N N . ASP A 1 83 ? -17.239 -3.516 13.318 1.00 54.62 83 ASP A N 1
ATOM 678 C CA . ASP A 1 83 ? -17.667 -3.185 11.944 1.00 54.62 83 ASP A CA 1
ATOM 679 C C . ASP A 1 83 ? -17.212 -1.762 11.620 1.00 54.62 83 ASP A C 1
ATOM 681 O O . ASP A 1 83 ? -17.802 -0.770 12.046 1.00 54.62 83 ASP A O 1
ATOM 685 N N . LEU A 1 84 ? -16.049 -1.677 10.980 1.00 58.00 84 LEU A N 1
ATOM 686 C CA . LEU A 1 84 ? -15.746 -1.234 9.618 1.00 58.00 84 LEU A CA 1
ATOM 687 C C . LEU A 1 84 ? -16.850 -0.508 8.827 1.00 58.00 84 LEU A C 1
ATOM 689 O O . LEU A 1 84 ? -16.819 -0.515 7.597 1.00 58.00 84 LEU A O 1
ATOM 693 N N . ASP A 1 85 ? -17.786 0.163 9.489 1.00 50.97 85 ASP A N 1
ATOM 694 C CA . ASP A 1 85 ? -18.835 0.951 8.859 1.00 50.97 85 ASP A CA 1
ATOM 695 C C . ASP A 1 85 ? -18.195 2.171 8.173 1.00 50.97 85 ASP A C 1
ATOM 697 O O . ASP A 1 85 ? -17.865 3.182 8.794 1.00 50.97 85 ASP A O 1
ATOM 701 N N . GLY A 1 86 ? -17.908 2.028 6.876 1.00 61.69 86 GLY A N 1
ATOM 702 C CA . GLY A 1 86 ? -17.334 3.072 6.021 1.00 61.69 86 GLY A CA 1
ATOM 703 C C . GLY A 1 86 ? -15.820 3.012 5.783 1.00 61.69 86 GLY A C 1
ATOM 704 O O . GLY A 1 86 ? -15.303 3.832 5.017 1.00 61.69 86 GLY A O 1
ATOM 705 N N . LYS A 1 87 ? -15.100 2.033 6.348 1.00 68.38 87 LYS A N 1
ATOM 706 C CA . LYS A 1 87 ? -13.636 1.927 6.177 1.00 68.38 87 LYS A CA 1
ATOM 707 C C . LYS A 1 87 ? -13.195 1.471 4.784 1.00 68.38 87 LYS A C 1
ATOM 709 O O . LYS A 1 87 ? -12.055 1.705 4.397 1.00 68.38 87 LYS A O 1
ATOM 714 N N . GLU A 1 88 ? -14.103 0.914 3.982 1.00 68.88 88 GLU A N 1
ATOM 715 C CA . GLU A 1 88 ? -13.839 0.546 2.583 1.00 68.88 88 GLU A CA 1
ATOM 716 C C . GLU A 1 88 ? -13.373 1.753 1.748 1.00 68.88 88 GLU A C 1
ATOM 718 O O . GLU A 1 88 ? -12.490 1.640 0.896 1.00 68.88 88 GLU A O 1
ATOM 723 N N . LYS A 1 89 ? -13.938 2.939 2.010 1.00 75.88 89 LYS A N 1
ATOM 724 C CA . LYS A 1 89 ? -13.548 4.170 1.315 1.00 75.88 89 LYS A CA 1
ATOM 725 C C . LYS A 1 89 ? -12.132 4.602 1.691 1.00 75.88 89 LYS A C 1
ATOM 727 O O . LYS A 1 89 ? -11.393 5.055 0.819 1.00 75.88 89 LYS A O 1
ATOM 732 N N . GLU A 1 90 ? -11.760 4.455 2.961 1.00 77.38 90 GLU A N 1
ATOM 733 C CA . GLU A 1 90 ? -10.393 4.712 3.416 1.00 77.38 9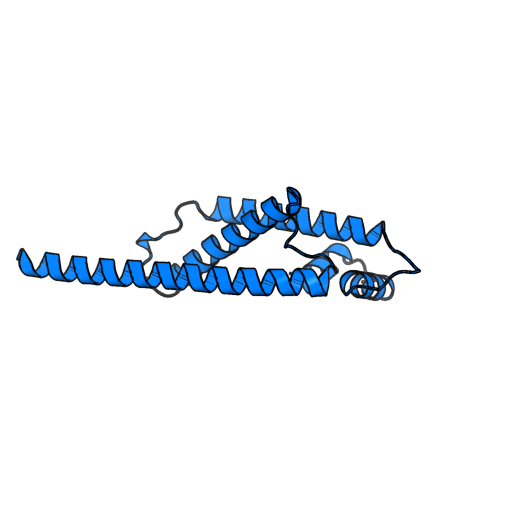0 GLU A CA 1
ATOM 734 C C . GLU A 1 90 ? -9.424 3.685 2.835 1.00 77.38 90 GLU A C 1
ATOM 736 O O . GLU A 1 90 ? -8.425 4.091 2.258 1.00 77.38 90 GLU A O 1
ATOM 741 N N . MET A 1 91 ? -9.768 2.392 2.831 1.00 73.94 91 MET A N 1
ATOM 742 C CA . MET A 1 91 ? -8.944 1.353 2.197 1.00 73.94 91 MET A CA 1
ATOM 743 C C . MET A 1 91 ? -8.689 1.648 0.720 1.00 73.94 91 MET A C 1
ATOM 745 O O . MET A 1 91 ? -7.547 1.607 0.274 1.00 73.94 91 MET A O 1
ATOM 749 N N . LYS A 1 92 ? -9.733 2.001 -0.040 1.00 78.75 92 LYS A N 1
ATOM 750 C CA . LYS A 1 92 ? -9.602 2.363 -1.460 1.00 78.75 92 LYS A CA 1
ATOM 751 C C . LYS A 1 92 ? -8.724 3.594 -1.663 1.00 78.75 92 LYS A C 1
ATOM 753 O O . LYS A 1 92 ? -7.929 3.625 -2.597 1.00 78.75 92 LYS A O 1
ATOM 758 N N . LYS A 1 93 ? -8.859 4.606 -0.801 1.00 83.62 93 LYS A N 1
ATOM 759 C CA . LYS A 1 93 ? -8.020 5.807 -0.854 1.00 83.62 93 LYS A CA 1
ATOM 760 C C . LYS A 1 93 ? -6.555 5.454 -0.591 1.00 83.62 93 LYS A C 1
ATOM 762 O O . LYS A 1 93 ? -5.695 5.841 -1.373 1.00 83.62 93 LYS A O 1
ATOM 767 N N . THR A 1 94 ? -6.292 4.696 0.465 1.00 78.75 94 THR A N 1
ATOM 768 C CA . THR A 1 94 ? -4.945 4.295 0.868 1.00 78.75 94 THR A CA 1
ATOM 769 C C . THR A 1 94 ? -4.286 3.384 -0.169 1.00 78.75 94 THR A C 1
ATOM 771 O O . THR A 1 94 ? -3.120 3.577 -0.502 1.00 78.75 94 THR A O 1
ATOM 774 N N . ALA A 1 95 ? -5.039 2.449 -0.754 1.00 76.12 95 ALA A N 1
ATOM 775 C CA . ALA A 1 95 ? -4.564 1.611 -1.853 1.00 76.12 95 ALA A CA 1
ATOM 776 C C . ALA A 1 95 ? -4.206 2.441 -3.097 1.00 76.12 95 ALA A C 1
ATOM 778 O O . ALA A 1 95 ? -3.186 2.182 -3.727 1.00 76.12 95 ALA A O 1
ATOM 779 N N . LYS A 1 96 ? -4.998 3.475 -3.422 1.00 83.19 96 LYS A N 1
ATOM 780 C CA . LYS A 1 96 ? -4.698 4.389 -4.536 1.00 83.19 96 LYS A CA 1
ATOM 781 C C . LYS A 1 96 ? -3.426 5.201 -4.290 1.00 83.19 96 LYS A C 1
ATOM 783 O O . LYS A 1 96 ? -2.627 5.352 -5.203 1.00 83.19 96 LYS A O 1
ATOM 788 N N . GLU A 1 97 ? -3.228 5.708 -3.073 1.00 81.81 97 GLU A N 1
ATOM 789 C CA . GLU A 1 97 ? -2.000 6.434 -2.714 1.00 81.81 97 GLU A CA 1
ATOM 790 C C . GLU A 1 97 ? -0.754 5.543 -2.834 1.00 81.81 97 GLU A C 1
ATOM 792 O O . GLU A 1 97 ? 0.293 6.011 -3.278 1.00 81.81 97 GLU A O 1
ATOM 797 N N . LEU A 1 98 ? -0.873 4.259 -2.479 1.00 76.44 98 LEU A N 1
ATOM 798 C CA . LEU A 1 98 ? 0.212 3.294 -2.641 1.00 76.44 98 LEU A CA 1
ATOM 799 C C . LEU A 1 98 ? 0.483 2.966 -4.118 1.00 76.44 98 LEU A C 1
ATOM 801 O O . LEU A 1 98 ? 1.643 2.934 -4.520 1.00 76.44 98 LEU A O 1
ATOM 805 N N . ASP A 1 99 ? -0.561 2.760 -4.926 1.00 81.06 99 ASP A N 1
ATOM 806 C CA . ASP A 1 99 ? -0.420 2.507 -6.368 1.00 81.06 99 ASP A CA 1
ATOM 807 C C . ASP A 1 99 ? 0.233 3.696 -7.092 1.00 81.06 99 ASP A C 1
ATOM 809 O O . ASP A 1 99 ? 1.167 3.506 -7.872 1.00 81.06 99 ASP A O 1
ATOM 813 N N . GLU A 1 100 ? -0.169 4.933 -6.777 1.00 82.88 100 GLU A N 1
ATOM 814 C CA . GLU A 1 100 ? 0.461 6.152 -7.312 1.00 82.88 100 GLU A CA 1
ATOM 815 C C . GLU A 1 100 ? 1.954 6.216 -6.966 1.00 82.88 100 GLU A C 1
ATOM 817 O O . GLU A 1 100 ? 2.781 6.524 -7.825 1.00 82.88 100 GLU A O 1
ATOM 822 N N . PHE A 1 101 ? 2.317 5.878 -5.728 1.00 76.94 101 PHE A N 1
ATOM 823 C CA . PHE A 1 101 ? 3.710 5.874 -5.295 1.00 76.94 101 PHE A CA 1
ATOM 824 C C . PHE A 1 101 ? 4.552 4.805 -6.003 1.00 76.94 101 PHE A C 1
ATOM 826 O O . PHE A 1 101 ? 5.648 5.096 -6.481 1.00 76.94 101 PHE A O 1
ATOM 833 N N . VAL A 1 102 ? 4.039 3.578 -6.122 1.00 73.94 102 VAL A N 1
ATOM 834 C CA . VAL A 1 102 ? 4.737 2.495 -6.836 1.00 73.94 102 VAL A CA 1
ATOM 835 C C . VAL A 1 102 ? 4.883 2.830 -8.322 1.00 73.94 102 VAL A C 1
ATOM 837 O O . VAL A 1 102 ? 5.936 2.575 -8.901 1.00 73.94 102 VAL A O 1
ATOM 840 N N . SER A 1 103 ? 3.875 3.469 -8.923 1.00 78.81 103 SER A N 1
ATOM 841 C CA . SER A 1 103 ? 3.950 3.989 -10.297 1.00 78.81 103 SER A CA 1
ATOM 842 C C . SER A 1 103 ? 5.071 5.020 -10.446 1.00 78.81 103 SER A C 1
ATOM 844 O O . SER A 1 103 ? 5.908 4.899 -11.335 1.00 78.81 103 SER A O 1
ATOM 846 N N . GLY A 1 104 ? 5.149 5.993 -9.531 1.00 75.38 104 GLY A N 1
ATOM 847 C CA . GLY A 1 104 ? 6.207 7.006 -9.541 1.00 75.38 104 GLY A CA 1
ATOM 848 C C . GLY A 1 104 ? 7.610 6.413 -9.374 1.00 75.38 104 GLY A C 1
ATOM 849 O O . GLY A 1 104 ? 8.554 6.848 -10.034 1.00 75.38 104 GLY A O 1
ATOM 850 N N . LEU A 1 105 ? 7.755 5.380 -8.542 1.00 72.00 105 LEU A N 1
ATOM 851 C CA . LEU A 1 105 ? 9.015 4.649 -8.397 1.00 72.00 105 LEU A CA 1
ATOM 852 C C . LEU A 1 105 ? 9.403 3.882 -9.664 1.00 72.00 105 LEU A C 1
ATOM 854 O O . LEU A 1 105 ? 10.580 3.881 -10.030 1.00 72.00 105 LEU A O 1
ATOM 858 N N . LEU A 1 106 ? 8.435 3.252 -10.333 1.00 71.31 106 LEU A N 1
ATOM 859 C CA . LEU A 1 106 ? 8.653 2.554 -11.601 1.00 71.31 106 LEU A CA 1
ATOM 860 C C . LEU A 1 106 ? 9.092 3.516 -12.702 1.00 71.31 106 LEU A C 1
ATOM 862 O O . LEU A 1 106 ? 10.055 3.229 -13.413 1.00 71.31 106 LEU A O 1
ATOM 866 N N . ASP A 1 107 ? 8.444 4.674 -12.806 1.00 74.75 107 ASP A N 1
ATOM 867 C CA . ASP A 1 107 ? 8.825 5.714 -13.761 1.00 74.75 107 ASP A CA 1
ATOM 868 C C . ASP A 1 107 ? 10.231 6.251 -13.480 1.00 74.75 107 ASP A C 1
ATOM 870 O O . ASP A 1 107 ? 11.026 6.424 -14.407 1.00 74.75 107 ASP A O 1
ATOM 874 N N . GLN A 1 108 ? 10.589 6.444 -12.203 1.00 69.38 108 GLN A N 1
ATOM 875 C CA . GLN A 1 108 ? 11.948 6.830 -11.821 1.00 69.38 108 GLN A CA 1
ATOM 876 C C . GLN A 1 108 ? 12.992 5.798 -12.271 1.00 69.38 108 GLN A C 1
ATOM 878 O O . GLN A 1 108 ? 14.009 6.212 -12.826 1.00 69.38 108 GLN A O 1
ATOM 883 N N . HIS A 1 109 ? 12.746 4.494 -12.092 1.00 69.25 109 HIS A N 1
ATOM 884 C CA . HIS A 1 109 ? 13.673 3.434 -12.524 1.00 69.25 109 HIS A CA 1
ATOM 885 C C . HIS A 1 109 ? 13.745 3.307 -14.049 1.00 69.25 109 HIS A C 1
ATOM 887 O O . HIS A 1 109 ? 14.832 3.188 -14.610 1.00 69.25 109 HIS A O 1
ATOM 893 N N . LYS A 1 110 ? 12.613 3.428 -14.758 1.00 67.56 110 LYS A N 1
ATOM 894 C CA . LYS A 1 110 ? 12.595 3.441 -16.231 1.00 67.56 110 LYS A CA 1
ATOM 895 C C . LYS A 1 110 ? 13.405 4.609 -16.809 1.00 67.56 110 LYS A C 1
ATOM 897 O O . LYS A 1 110 ? 14.052 4.441 -17.842 1.00 67.56 110 LYS A O 1
ATOM 902 N N . HIS A 1 111 ? 13.379 5.783 -16.168 1.00 62.53 111 HIS A N 1
ATOM 903 C CA . HIS A 1 111 ? 14.074 6.984 -16.651 1.00 62.53 111 HIS A CA 1
ATOM 904 C C . HIS A 1 111 ? 15.535 7.097 -16.182 1.00 62.53 111 HIS A C 1
ATOM 906 O O . HIS A 1 111 ? 16.356 7.667 -16.896 1.00 62.53 111 HIS A O 1
ATOM 912 N N . HIS A 1 112 ? 15.876 6.530 -15.020 1.00 58.75 112 HIS A N 1
ATOM 913 C CA . HIS A 1 112 ? 17.235 6.487 -14.467 1.00 58.75 112 HIS A CA 1
ATOM 914 C C . HIS A 1 112 ? 17.916 5.127 -14.659 1.00 58.75 112 HIS A C 1
ATOM 916 O O . HIS A 1 112 ? 18.683 4.720 -13.790 1.00 58.75 112 HIS A O 1
ATOM 922 N N . ARG A 1 113 ? 17.693 4.438 -15.791 1.00 58.81 113 ARG A N 1
ATOM 923 C CA . ARG A 1 113 ? 18.508 3.273 -16.183 1.00 58.81 113 ARG A CA 1
ATOM 924 C C . ARG A 1 113 ? 19.984 3.684 -16.244 1.00 58.81 113 ARG A C 1
ATOM 926 O O . ARG A 1 113 ? 20.494 4.119 -17.277 1.00 58.81 113 ARG A O 1
ATOM 933 N N . ASN A 1 114 ? 20.672 3.576 -15.115 1.00 52.25 114 ASN A N 1
ATOM 934 C CA . ASN A 1 114 ? 22.095 3.802 -15.011 1.00 52.25 114 ASN A CA 1
ATOM 935 C C . ASN A 1 114 ? 22.752 2.529 -15.522 1.00 52.25 114 ASN A C 1
ATOM 937 O O . ASN A 1 114 ? 22.943 1.574 -14.779 1.00 52.25 114 ASN A O 1
ATOM 941 N N . PHE A 1 115 ? 23.121 2.531 -16.800 1.00 53.00 115 PHE A N 1
ATOM 942 C CA . PHE A 1 115 ? 23.858 1.441 -17.447 1.00 53.00 115 PHE A CA 1
ATOM 943 C C . PHE A 1 115 ? 25.243 1.152 -16.817 1.00 53.00 115 PHE A C 1
ATOM 945 O O . PHE A 1 115 ? 25.945 0.271 -17.301 1.00 53.00 115 PHE A O 1
ATOM 952 N N . ASP A 1 116 ? 25.634 1.873 -15.758 1.00 54.59 116 ASP A N 1
ATOM 953 C CA . ASP A 1 116 ? 26.952 1.818 -15.105 1.00 54.59 116 ASP A CA 1
ATOM 954 C C . ASP A 1 116 ? 26.862 1.687 -13.559 1.00 54.59 116 ASP A C 1
ATOM 956 O O . ASP A 1 116 ? 27.865 1.809 -12.859 1.00 54.59 116 ASP A O 1
ATOM 960 N N . GLY A 1 117 ? 25.655 1.481 -13.001 1.00 55.97 117 GLY A N 1
ATOM 961 C CA . GLY A 1 117 ? 25.392 1.384 -11.553 1.00 55.97 117 GLY A CA 1
ATOM 962 C C . GLY A 1 117 ? 25.097 -0.038 -11.046 1.00 55.97 117 GLY A C 1
ATOM 963 O O . GLY A 1 117 ? 24.929 -0.971 -11.827 1.00 55.97 117 GLY A O 1
ATOM 964 N N . GLU A 1 118 ? 25.033 -0.206 -9.720 1.00 57.88 118 GLU A N 1
ATOM 965 C CA . GLU A 1 118 ? 24.623 -1.461 -9.068 1.00 57.88 118 GLU A CA 1
ATOM 966 C C . GLU A 1 118 ? 23.135 -1.724 -9.368 1.00 57.88 118 GLU A C 1
ATOM 968 O O . GLU A 1 118 ? 22.277 -0.983 -8.895 1.00 57.88 118 GLU A O 1
ATOM 973 N N . LEU A 1 119 ? 22.854 -2.739 -10.196 1.00 62.31 119 LEU A N 1
ATOM 974 C CA . LEU A 1 119 ? 21.499 -3.144 -10.590 1.00 62.31 119 LEU A CA 1
ATOM 975 C C . LEU A 1 119 ? 20.692 -3.568 -9.362 1.00 62.31 119 LEU A C 1
ATOM 977 O O . LEU A 1 119 ? 21.107 -4.479 -8.637 1.00 62.31 119 LEU A O 1
ATOM 981 N N . ASP A 1 120 ? 19.520 -2.972 -9.167 1.00 69.38 120 ASP A N 1
ATOM 982 C CA . ASP A 1 120 ? 18.567 -3.463 -8.179 1.00 69.38 120 ASP A CA 1
ATOM 983 C C . ASP A 1 120 ? 17.561 -4.457 -8.782 1.00 69.38 120 ASP A C 1
ATOM 985 O O . ASP A 1 120 ? 17.557 -4.771 -9.977 1.00 69.38 120 ASP A O 1
ATOM 989 N N . PHE A 1 121 ? 16.732 -5.050 -7.922 1.00 71.69 121 PHE A N 1
ATOM 990 C CA . PHE A 1 121 ? 15.760 -6.051 -8.352 1.00 71.69 121 PHE A CA 1
ATOM 991 C C . PHE A 1 121 ? 14.724 -5.463 -9.323 1.00 71.69 121 PHE A C 1
ATOM 993 O O . PHE A 1 121 ? 14.262 -6.180 -10.210 1.00 71.69 121 PHE A O 1
ATOM 1000 N N . MET A 1 122 ? 14.375 -4.179 -9.183 1.00 74.00 122 MET A N 1
ATOM 1001 C CA . MET A 1 122 ? 13.467 -3.482 -10.090 1.00 74.00 122 MET A CA 1
ATOM 1002 C C . MET A 1 122 ? 14.093 -3.357 -11.486 1.00 74.00 122 MET A C 1
ATOM 1004 O O . MET A 1 122 ? 13.425 -3.676 -12.468 1.00 74.00 122 MET A O 1
ATOM 1008 N N . ASP A 1 123 ? 15.378 -3.009 -11.588 1.00 72.75 123 ASP A N 1
ATOM 1009 C CA . ASP A 1 123 ? 16.106 -2.952 -12.863 1.00 72.75 123 ASP A CA 1
ATOM 1010 C C . ASP A 1 123 ? 16.149 -4.315 -13.570 1.00 72.75 123 ASP A C 1
ATOM 1012 O O . ASP A 1 123 ? 15.905 -4.412 -14.780 1.00 72.75 123 ASP A O 1
ATOM 1016 N N . ILE A 1 124 ? 16.414 -5.385 -12.811 1.00 76.06 124 ILE A N 1
ATOM 1017 C CA . ILE A 1 124 ? 16.424 -6.764 -13.324 1.00 76.06 124 ILE A CA 1
ATOM 1018 C C . ILE A 1 124 ? 15.030 -7.160 -13.817 1.00 76.06 124 ILE A C 1
ATOM 1020 O O . ILE A 1 124 ? 14.897 -7.753 -14.892 1.00 76.06 124 ILE A O 1
ATOM 1024 N N . LEU A 1 125 ? 13.988 -6.831 -13.053 1.00 75.94 125 LEU A N 1
ATOM 1025 C CA . LEU A 1 125 ? 12.613 -7.183 -13.383 1.00 75.94 125 LEU A CA 1
ATOM 1026 C C . LEU A 1 125 ? 12.127 -6.436 -14.635 1.00 75.94 125 LEU A C 1
ATOM 1028 O O . LEU A 1 125 ? 11.552 -7.063 -15.520 1.00 75.94 125 LEU A O 1
ATOM 1032 N N . ILE A 1 126 ? 12.429 -5.136 -14.760 1.00 73.62 126 ILE A N 1
ATOM 1033 C CA . ILE A 1 126 ? 12.127 -4.350 -15.967 1.00 73.62 126 ILE A CA 1
ATOM 1034 C C . ILE A 1 126 ? 12.891 -4.917 -17.175 1.00 73.62 126 ILE A C 1
ATOM 1036 O O . ILE A 1 126 ? 12.298 -5.105 -18.229 1.00 73.62 126 ILE A O 1
ATOM 1040 N N . SER A 1 127 ? 14.187 -5.225 -17.035 1.00 75.12 127 SER A N 1
ATOM 1041 C CA . SER A 1 127 ? 14.997 -5.828 -18.110 1.00 75.12 127 SER A CA 1
ATOM 1042 C C . SER A 1 127 ? 14.428 -7.169 -18.592 1.00 75.12 127 SER A C 1
ATOM 1044 O O . SER A 1 127 ? 14.291 -7.403 -19.789 1.00 75.12 127 SER A O 1
ATOM 1046 N N . THR A 1 128 ? 14.030 -8.031 -17.654 1.00 76.44 128 THR A N 1
ATOM 1047 C CA . THR A 1 128 ? 13.471 -9.357 -17.961 1.00 76.44 128 THR A CA 1
ATOM 1048 C C . THR A 1 128 ? 12.118 -9.254 -18.669 1.00 76.44 128 THR A C 1
ATOM 1050 O O . THR A 1 128 ? 11.821 -10.041 -19.565 1.00 76.44 128 THR A O 1
ATOM 1053 N N . VAL A 1 129 ? 11.289 -8.289 -18.266 1.00 74.31 129 VAL A N 1
ATOM 1054 C CA . VAL A 1 129 ? 9.977 -8.040 -18.874 1.00 74.31 129 VAL A CA 1
ATOM 1055 C C . VAL A 1 129 ? 10.099 -7.365 -20.246 1.00 74.31 129 VAL A C 1
ATOM 1057 O O . VAL A 1 129 ? 9.294 -7.661 -21.119 1.00 74.31 129 VAL A O 1
ATOM 1060 N N . ASP A 1 130 ? 11.100 -6.508 -20.463 1.00 70.44 130 ASP A N 1
ATOM 1061 C CA . ASP A 1 130 ? 11.385 -5.928 -21.786 1.00 70.44 130 ASP A CA 1
ATOM 1062 C C . ASP A 1 130 ? 11.897 -6.990 -22.782 1.00 70.44 130 ASP A C 1
ATOM 1064 O O . ASP A 1 130 ? 11.571 -6.924 -23.966 1.00 70.44 130 ASP A O 1
ATOM 1068 N N . ASP A 1 131 ? 12.695 -7.963 -22.323 1.00 66.44 131 ASP A N 1
ATOM 1069 C CA . ASP A 1 131 ? 13.245 -9.040 -23.170 1.00 66.44 131 ASP A CA 1
ATOM 1070 C C . ASP A 1 131 ? 12.170 -10.064 -23.581 1.00 66.44 131 ASP A C 1
ATOM 1072 O O . ASP A 1 131 ? 12.183 -10.616 -24.684 1.00 66.44 131 ASP A O 1
ATOM 1076 N N . HIS A 1 132 ? 11.183 -10.280 -22.710 1.00 63.16 132 HIS A N 1
ATOM 1077 C CA . HIS A 1 132 ? 10.001 -11.082 -22.995 1.00 63.16 132 HIS A CA 1
ATOM 1078 C C . HIS A 1 132 ? 8.836 -10.180 -23.395 1.00 63.16 132 HIS A C 1
ATOM 1080 O O . HIS A 1 132 ? 7.985 -9.888 -22.563 1.00 63.16 132 HIS A O 1
ATOM 1086 N N . ASP A 1 133 ? 8.778 -9.781 -24.670 1.00 59.47 133 ASP A N 1
ATOM 1087 C CA . ASP A 1 133 ? 7.653 -9.037 -25.258 1.00 59.47 133 ASP A CA 1
ATOM 1088 C C . ASP A 1 133 ? 6.322 -9.691 -24.828 1.00 59.47 133 ASP A C 1
ATOM 1090 O O . ASP A 1 133 ? 5.975 -10.792 -25.271 1.00 59.47 133 ASP A O 1
ATOM 1094 N N . LEU A 1 134 ? 5.640 -9.081 -23.847 1.00 61.84 134 LEU A N 1
ATOM 1095 C CA . LEU A 1 134 ? 4.595 -9.728 -23.045 1.00 61.84 134 LEU A CA 1
ATOM 1096 C C . LEU A 1 134 ? 3.267 -9.835 -23.804 1.00 61.84 134 LEU A C 1
ATOM 1098 O O . LEU A 1 134 ? 2.240 -9.463 -23.262 1.00 61.84 134 LEU A O 1
ATOM 1102 N N . ASP A 1 135 ? 3.243 -10.319 -25.044 1.00 57.34 135 ASP A N 1
ATOM 1103 C CA . ASP A 1 135 ? 2.033 -10.647 -25.823 1.00 57.34 135 ASP A CA 1
ATOM 1104 C C . ASP A 1 135 ? 0.888 -9.602 -25.689 1.00 57.34 135 ASP A C 1
ATOM 1106 O O . ASP A 1 135 ? -0.288 -9.932 -25.529 1.00 57.34 135 ASP A O 1
ATOM 1110 N N . GLY A 1 136 ? 1.245 -8.308 -25.662 1.00 57.84 136 GLY A N 1
ATOM 1111 C CA . GLY A 1 136 ? 0.315 -7.176 -25.516 1.00 57.84 136 GLY A CA 1
ATOM 1112 C C . GLY A 1 136 ? -0.179 -6.846 -24.094 1.00 57.84 136 GLY A C 1
ATOM 1113 O O . GLY A 1 136 ? -1.062 -6.000 -23.944 1.00 57.84 136 GLY A O 1
ATOM 1114 N N . ARG A 1 137 ? 0.352 -7.483 -23.046 1.00 61.19 137 ARG A N 1
ATOM 1115 C CA . ARG A 1 137 ? 0.077 -7.170 -21.636 1.00 61.19 137 ARG A CA 1
ATOM 1116 C C . ARG A 1 137 ? 0.932 -5.980 -21.196 1.00 61.19 137 ARG A C 1
ATOM 1118 O O . ARG A 1 137 ? 2.129 -5.945 -21.456 1.00 61.19 137 ARG A O 1
ATOM 1125 N N . ASP A 1 138 ? 0.314 -5.020 -20.514 1.00 75.00 138 ASP A N 1
ATOM 1126 C CA . ASP A 1 138 ? 1.008 -3.847 -19.980 1.00 75.00 138 ASP A CA 1
ATOM 1127 C C . ASP A 1 138 ? 2.133 -4.276 -19.017 1.00 75.00 138 ASP A C 1
ATOM 1129 O O . ASP A 1 138 ? 1.880 -4.885 -17.971 1.00 75.00 138 ASP A O 1
ATOM 1133 N N . SER A 1 139 ? 3.383 -4.004 -19.401 1.00 72.94 139 SER A N 1
ATOM 1134 C CA . SER A 1 139 ? 4.586 -4.413 -18.666 1.00 72.94 139 SER A CA 1
ATOM 1135 C C . SER A 1 139 ? 4.615 -3.838 -17.254 1.00 72.94 139 SER A C 1
ATOM 1137 O O . SER A 1 139 ? 5.065 -4.498 -16.319 1.00 72.94 139 SER A O 1
ATOM 1139 N N . GLU A 1 140 ? 4.054 -2.644 -17.075 1.00 71.94 140 GLU A N 1
ATOM 1140 C CA . GLU A 1 140 ? 3.903 -2.010 -15.772 1.00 71.94 140 GLU A CA 1
ATOM 1141 C C . GLU A 1 140 ? 2.986 -2.820 -14.849 1.00 71.94 140 GLU A C 1
ATOM 1143 O O . GLU A 1 140 ? 3.358 -3.105 -13.712 1.00 71.94 140 GLU A O 1
ATOM 1148 N N . THR A 1 141 ? 1.836 -3.274 -15.349 1.00 77.56 141 THR A N 1
ATOM 1149 C CA . THR A 1 141 ? 0.922 -4.145 -14.597 1.00 77.56 141 THR A CA 1
ATOM 1150 C C . THR A 1 141 ? 1.596 -5.456 -14.174 1.00 77.56 141 THR A C 1
ATOM 1152 O O . THR A 1 141 ? 1.414 -5.907 -13.042 1.00 77.56 141 THR A O 1
ATOM 1155 N N . ALA A 1 142 ? 2.396 -6.071 -15.051 1.00 77.75 142 ALA A N 1
ATOM 1156 C CA . ALA A 1 142 ? 3.106 -7.313 -14.734 1.00 77.75 142 ALA A CA 1
ATOM 1157 C C . ALA A 1 142 ? 4.180 -7.117 -13.648 1.00 77.75 142 ALA A C 1
ATOM 1159 O O . ALA A 1 142 ? 4.302 -7.933 -12.730 1.00 77.75 142 ALA A O 1
ATOM 1160 N N . ILE A 1 143 ? 4.923 -6.011 -13.726 1.00 76.81 143 ILE A N 1
ATOM 1161 C CA . ILE A 1 143 ? 5.940 -5.652 -12.737 1.00 76.81 143 ILE A CA 1
ATOM 1162 C C . ILE A 1 143 ? 5.290 -5.350 -11.383 1.00 76.81 143 ILE A C 1
ATOM 1164 O O . ILE A 1 143 ? 5.697 -5.918 -10.369 1.00 76.81 143 ILE A O 1
ATOM 1168 N N . LYS A 1 144 ? 4.229 -4.532 -11.366 1.00 77.25 144 LYS A N 1
ATOM 1169 C CA . LYS A 1 144 ? 3.469 -4.222 -10.147 1.00 77.25 144 LYS A CA 1
ATOM 1170 C C . LYS A 1 144 ? 2.956 -5.488 -9.467 1.00 77.25 144 LYS A C 1
ATOM 1172 O O . LYS A 1 144 ? 3.167 -5.643 -8.273 1.00 77.25 144 LYS A O 1
ATOM 1177 N N . ALA A 1 145 ? 2.372 -6.417 -10.226 1.00 76.88 145 ALA A N 1
ATOM 1178 C CA . ALA A 1 145 ? 1.852 -7.680 -9.696 1.00 76.88 145 ALA A CA 1
ATOM 1179 C C . ALA A 1 145 ? 2.929 -8.633 -9.146 1.00 76.88 145 ALA A C 1
ATOM 1181 O O . ALA A 1 145 ? 2.604 -9.581 -8.440 1.00 76.88 145 ALA A O 1
ATOM 1182 N N . THR A 1 146 ? 4.198 -8.433 -9.507 1.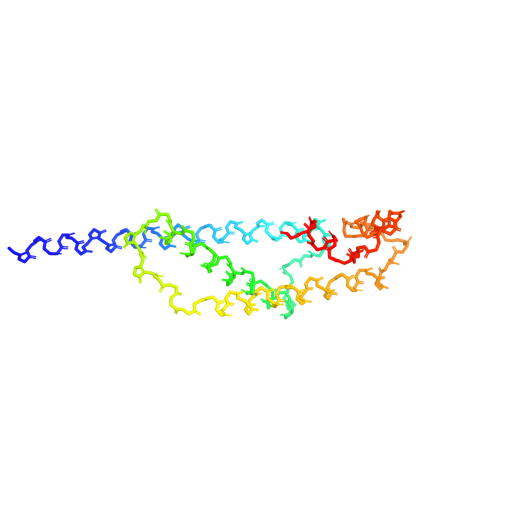00 75.12 146 THR A N 1
ATOM 1183 C CA . THR A 1 146 ? 5.307 -9.254 -8.997 1.00 75.12 146 THR A CA 1
ATOM 1184 C C . THR A 1 146 ? 5.904 -8.664 -7.716 1.00 75.12 146 THR A C 1
ATOM 1186 O O . THR A 1 146 ? 6.460 -9.398 -6.900 1.00 75.12 146 THR A O 1
ATOM 1189 N N . CYS A 1 147 ? 5.802 -7.346 -7.530 1.00 66.12 147 CYS A N 1
ATOM 1190 C CA . CYS A 1 147 ? 6.382 -6.629 -6.392 1.00 66.12 147 CYS A CA 1
ATOM 1191 C C . CYS A 1 147 ? 5.390 -6.312 -5.262 1.00 66.12 147 CYS A C 1
ATOM 1193 O O . CYS A 1 147 ? 5.839 -5.989 -4.160 1.00 66.12 147 CYS A O 1
ATOM 1195 N N . LEU A 1 148 ? 4.084 -6.379 -5.532 1.00 57.59 148 LEU A N 1
ATOM 1196 C CA . LEU A 1 148 ? 2.980 -6.133 -4.598 1.00 57.59 148 LEU A CA 1
ATOM 1197 C C . LEU A 1 148 ? 2.115 -7.385 -4.448 1.00 57.59 148 LEU A C 1
ATOM 1199 O O . LEU A 1 148 ? 1.685 -7.645 -3.303 1.00 57.59 148 LEU A O 1
#

Radius of gyration: 20.91 Å; chains: 1; bounding box: 55×28×66 Å

pLDDT: mean 71.64, std 8.82, range [50.97, 86.44]

InterPro domains:
  IPR001128 Cytochrome P450 [PF00067] (32-146)
  IPR036396 Cytochrome P450 superfamily [G3DSA:1.10.630.10] (1-148)
  IPR036396 Cytochrome P450 superfamily [SSF48264] (1-145)
  IPR050651 Plant Cytochrome P450 Monooxygenase [PTHR47947] (1-148)

Foldseek 3Di:
DVVVVVVVVVVVVVVVVVLVVVLVVVLVVVLVVVQVLCCQALVDGLPDPDPLSVVLSVLSSLLSSLVSLVVVCVVDVVCCVSDPPPCVVVNVVSVVSNVVSLVVSLVVCVVPVPVPDDDGNSNVLLVVLVVVVPPPDDSSVVSVVVSD

Secondary structure (DSSP, 8-state):
-HHHHHHHHHHHHHHHHHHHHHHHHHHHHHHHHHHHHHHHHSS--TTS--HHHHHHHHHHHHHHHHHHHHHHHHH-GGGGGG--TTHHHHHHHHHHHHHHHHHHHHHHHHH---TTS---HHHHHHHHHHHS--TT--HHHHHHHHH-